Protein AF-A0A950Y3J7-F1 (afdb_monomer)

pLDDT: mean 71.15, std 10.62, range [43.88, 87.25]

Mean predicted aligned error: 14.94 Å

Structure (mmCIF, N/CA/C/O backbone):
data_AF-A0A950Y3J7-F1
#
_entry.id   AF-A0A950Y3J7-F1
#
loop_
_atom_site.group_PDB
_atom_site.id
_atom_site.type_symbol
_atom_site.label_atom_id
_atom_site.label_alt_id
_atom_site.label_comp_id
_atom_site.label_asym_id
_atom_site.label_entity_id
_atom_site.label_seq_id
_atom_site.pdbx_PDB_ins_code
_atom_site.Cartn_x
_atom_site.Cartn_y
_atom_site.Cartn_z
_atom_site.occupancy
_atom_site.B_iso_or_equiv
_atom_site.auth_seq_id
_atom_site.auth_comp_id
_atom_site.auth_asym_id
_atom_site.auth_atom_id
_atom_site.pdbx_PDB_model_num
ATOM 1 N N . MET A 1 1 ? -30.562 21.294 61.300 1.00 47.25 1 MET A N 1
ATOM 2 C CA . MET A 1 1 ? -30.259 20.829 59.928 1.00 47.25 1 MET A CA 1
ATOM 3 C C . MET A 1 1 ? -29.223 21.769 59.321 1.00 47.25 1 MET A C 1
ATOM 5 O O . MET A 1 1 ? -29.589 22.756 58.702 1.00 47.25 1 MET A O 1
ATOM 9 N N . SER A 1 2 ? -27.937 21.528 59.586 1.00 48.38 2 SER A N 1
ATOM 10 C CA . SER A 1 2 ? -26.811 22.311 59.059 1.00 48.38 2 SER A CA 1
ATOM 11 C C . SER A 1 2 ? -26.192 21.550 57.889 1.00 48.38 2 SER A C 1
ATOM 13 O O . SER A 1 2 ? -25.469 20.579 58.101 1.00 48.38 2 SER A O 1
ATOM 15 N N . LEU A 1 3 ? -26.512 21.955 56.661 1.00 57.31 3 LEU A N 1
ATOM 16 C CA . LEU A 1 3 ? -25.815 21.471 55.472 1.00 57.31 3 LEU A CA 1
ATOM 17 C C . LEU A 1 3 ? -24.401 22.059 55.516 1.00 57.31 3 LEU A C 1
ATOM 19 O O . LEU A 1 3 ? -24.199 23.245 55.267 1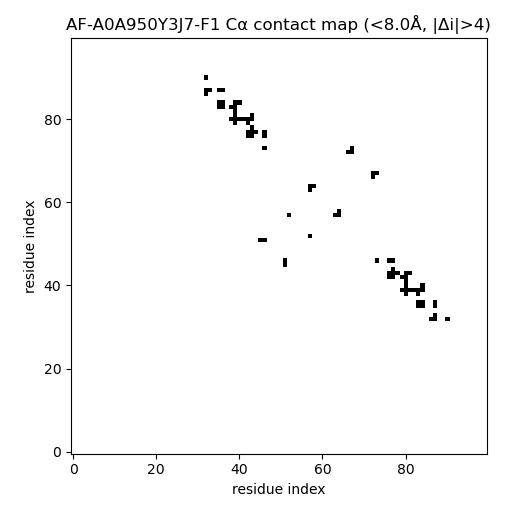.00 57.31 3 LEU A O 1
ATOM 23 N N . THR A 1 4 ? -23.437 21.254 55.948 1.00 66.31 4 THR A N 1
ATOM 24 C CA . THR A 1 4 ? -22.027 21.636 56.017 1.00 66.31 4 THR A CA 1
ATOM 25 C C . THR A 1 4 ? -21.518 21.978 54.610 1.00 66.31 4 THR A C 1
ATOM 27 O O . THR A 1 4 ? -21.701 21.161 53.700 1.00 66.31 4 THR A O 1
ATOM 30 N N . 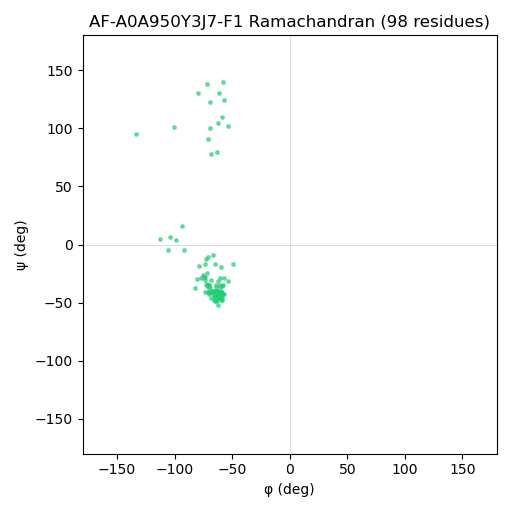PRO A 1 5 ? -20.840 23.125 54.410 1.00 62.28 5 PRO A N 1
ATOM 31 C CA . PRO A 1 5 ? -20.308 23.527 53.101 1.00 62.28 5 PRO A CA 1
ATOM 32 C C . PRO A 1 5 ? -19.299 22.515 52.528 1.00 62.28 5 PRO A C 1
ATOM 34 O O . PRO A 1 5 ? -19.090 22.463 51.321 1.00 62.28 5 PRO A O 1
ATOM 37 N N . GLU A 1 6 ? -18.734 21.655 53.376 1.00 62.75 6 GLU A N 1
ATOM 38 C CA . GLU A 1 6 ? -17.810 20.581 53.009 1.00 62.75 6 GLU A CA 1
ATOM 39 C C . GLU A 1 6 ? -18.418 19.550 52.043 1.00 62.75 6 GLU A C 1
ATOM 41 O O . GLU A 1 6 ? -17.744 19.101 51.120 1.00 62.75 6 GLU A O 1
ATOM 46 N N . SER A 1 7 ? -19.709 19.221 52.182 1.00 62.25 7 SER A N 1
ATOM 47 C CA . SER A 1 7 ? -20.355 18.220 51.317 1.00 62.25 7 SER A CA 1
ATOM 48 C C . SER A 1 7 ? -20.593 18.755 49.900 1.00 62.25 7 SER A C 1
ATOM 50 O O . SER A 1 7 ? -20.419 18.027 48.924 1.00 62.25 7 SER A O 1
ATOM 52 N N . ALA A 1 8 ? -20.900 20.051 49.778 1.00 62.81 8 ALA A N 1
ATOM 53 C CA . ALA A 1 8 ? -21.029 20.722 48.487 1.00 62.81 8 ALA A CA 1
ATOM 54 C C . ALA A 1 8 ? -19.670 20.831 47.776 1.00 62.81 8 ALA A C 1
ATOM 56 O O . ALA A 1 8 ? -19.570 20.565 46.578 1.00 62.81 8 ALA A O 1
ATOM 57 N N . VAL A 1 9 ? -18.601 21.144 48.516 1.00 63.44 9 VAL A N 1
ATOM 58 C CA . VAL A 1 9 ? -17.236 21.179 47.968 1.00 63.44 9 VAL A CA 1
ATOM 59 C C . VAL A 1 9 ? -16.776 19.776 47.552 1.00 63.44 9 VAL A C 1
ATOM 61 O O . VAL A 1 9 ? -16.223 19.620 46.466 1.00 63.44 9 VAL A O 1
ATOM 64 N N . ALA A 1 10 ? -17.080 18.739 48.339 1.00 63.16 10 ALA A N 1
ATOM 65 C CA . ALA A 1 10 ? -16.736 17.352 48.015 1.00 63.16 10 ALA A CA 1
ATOM 66 C C . ALA A 1 10 ? -17.447 16.826 46.750 1.00 63.16 10 ALA A C 1
ATOM 68 O O . ALA A 1 10 ? -16.838 16.101 45.957 1.00 63.16 10 ALA A O 1
ATOM 69 N N . GLN A 1 11 ? -18.704 17.225 46.516 1.00 61.16 11 GLN A N 1
AT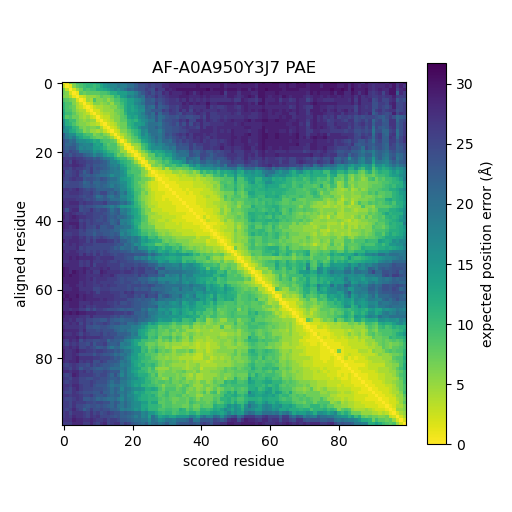OM 70 C CA . GLN A 1 11 ? -19.418 16.906 45.272 1.00 61.16 11 GLN A CA 1
ATOM 71 C C . GLN A 1 11 ? -18.843 17.673 44.075 1.00 61.16 11 GLN A C 1
ATOM 73 O O . GLN A 1 11 ? -18.570 17.071 43.040 1.00 61.16 11 GLN A O 1
ATOM 78 N N . THR A 1 12 ? -18.532 18.962 44.246 1.00 60.75 12 THR A N 1
ATOM 79 C CA . THR A 1 12 ? -17.963 19.797 43.173 1.00 60.75 12 THR A CA 1
ATOM 80 C C . THR A 1 12 ? -16.601 19.265 42.704 1.00 60.75 12 THR A C 1
ATOM 82 O O . THR A 1 12 ? -16.330 19.201 41.504 1.00 60.75 12 THR A O 1
ATOM 85 N N . VAL A 1 13 ? -15.750 18.806 43.630 1.00 61.47 13 VAL A N 1
ATOM 86 C CA . VAL A 1 13 ? -14.441 18.211 43.297 1.00 61.47 13 VAL A CA 1
ATOM 87 C C . VAL A 1 13 ? -14.598 16.846 42.613 1.00 61.47 13 VAL A C 1
ATOM 89 O O . VAL A 1 13 ? -13.837 16.538 41.698 1.00 61.47 13 VAL A O 1
ATOM 92 N N . SER A 1 14 ? -15.610 16.059 42.989 1.00 61.91 14 SER A N 1
ATOM 93 C CA . SER A 1 14 ? -15.886 14.755 42.365 1.00 61.91 14 SER A CA 1
ATOM 94 C C . SER A 1 14 ? -16.436 14.889 40.939 1.00 61.91 14 SER A C 1
ATOM 96 O O . SER A 1 14 ? -16.037 14.127 40.058 1.00 61.91 14 SER A O 1
ATOM 98 N N . ASP A 1 15 ? -17.265 15.902 40.676 1.00 59.91 15 ASP A N 1
ATOM 99 C CA . ASP A 1 15 ? -17.822 16.168 39.342 1.00 59.91 15 ASP A CA 1
ATOM 100 C C . ASP A 1 15 ? -16.784 16.749 38.366 1.00 59.91 15 ASP A C 1
ATOM 102 O O . ASP A 1 15 ? -16.848 16.501 37.160 1.00 59.91 15 ASP A O 1
ATOM 106 N N . THR A 1 16 ? -15.764 17.457 38.868 1.00 59.06 16 THR A N 1
ATOM 107 C CA . THR A 1 16 ? -14.689 18.005 38.016 1.00 59.06 16 THR A CA 1
ATOM 108 C C . THR A 1 16 ? -13.716 16.922 37.515 1.00 59.06 16 THR A C 1
ATOM 110 O O . THR A 1 16 ? -12.997 17.137 36.539 1.00 59.06 16 THR A O 1
ATOM 113 N N . VAL A 1 17 ? -13.715 15.730 38.130 1.00 60.16 17 VAL A N 1
ATOM 114 C CA . VAL A 1 17 ? -12.916 14.560 37.704 1.00 60.16 17 VAL A CA 1
ATOM 115 C C . VAL A 1 17 ? -13.728 13.631 36.782 1.00 60.16 17 VAL A C 1
ATOM 117 O O . VAL A 1 17 ? -13.339 12.498 36.504 1.00 60.16 17 VAL A O 1
ATOM 120 N N . ALA A 1 18 ? -14.847 14.090 36.218 1.00 60.69 18 ALA A N 1
ATOM 121 C CA . ALA A 1 18 ? -15.508 13.381 35.129 1.00 60.69 18 ALA A CA 1
ATOM 122 C C . ALA A 1 18 ? -14.658 13.494 33.849 1.00 60.69 18 ALA A C 1
ATOM 124 O O . ALA A 1 18 ? -14.787 14.425 33.051 1.00 60.69 18 ALA A O 1
ATOM 125 N N . THR A 1 19 ? -13.752 12.534 33.643 1.00 64.75 19 THR A N 1
ATOM 126 C CA . THR A 1 19 ? -13.006 12.403 32.387 1.00 64.75 19 THR A CA 1
ATOM 127 C C . THR A 1 19 ? -14.027 12.271 31.255 1.00 64.75 19 THR A C 1
ATOM 129 O O . THR A 1 19 ? -14.884 11.384 31.319 1.00 64.75 19 THR A O 1
ATOM 132 N N . PRO A 1 20 ? -13.984 13.132 30.220 1.00 58.44 20 PRO A N 1
ATOM 133 C CA . PRO A 1 20 ? -15.004 13.120 29.186 1.00 58.44 20 PRO A CA 1
ATOM 134 C C . PRO A 1 20 ? -15.041 11.734 28.540 1.00 58.44 20 PRO A C 1
ATOM 136 O O . PRO A 1 20 ? -13.976 11.145 28.299 1.00 58.44 20 PRO A O 1
ATOM 139 N N . PRO A 1 21 ? -16.233 11.192 28.222 1.00 54.78 21 PRO A N 1
ATOM 140 C CA . PRO A 1 21 ? -16.313 9.943 27.496 1.00 54.78 21 PRO A CA 1
ATOM 141 C C . PRO A 1 21 ? -15.586 10.162 26.174 1.00 54.78 21 PRO A C 1
ATOM 143 O O . PRO A 1 21 ? -16.058 10.898 25.304 1.00 54.78 21 PRO A O 1
ATOM 146 N N . LYS A 1 22 ? -14.415 9.531 26.017 1.00 58.59 22 LYS A N 1
ATOM 147 C CA . LYS A 1 22 ? -13.729 9.396 24.731 1.00 58.59 22 LYS A CA 1
ATOM 148 C C . LYS A 1 22 ? -14.648 8.566 23.846 1.00 58.59 22 LYS A C 1
ATOM 150 O O . LYS A 1 22 ? -14.474 7.358 23.687 1.00 58.59 22 LYS A O 1
ATOM 155 N N . ARG A 1 23 ? -15.674 9.209 23.287 1.00 60.09 23 ARG A N 1
ATOM 156 C CA . ARG A 1 23 ? -16.555 8.671 22.261 1.00 60.09 23 ARG A CA 1
ATOM 157 C C . ARG A 1 23 ? -15.684 8.557 21.025 1.00 60.09 23 ARG A C 1
ATOM 159 O O . ARG A 1 23 ? -15.680 9.439 20.174 1.00 60.09 23 ARG A O 1
ATOM 166 N N . ALA A 1 24 ? -14.864 7.506 21.002 1.00 60.81 24 ALA A N 1
ATOM 167 C CA . ALA A 1 24 ? -13.925 7.207 19.943 1.00 60.81 24 ALA A CA 1
ATOM 168 C C . ALA A 1 24 ? -14.723 7.194 18.645 1.00 60.81 24 ALA A C 1
ATOM 170 O O . ALA A 1 24 ? -15.516 6.283 18.381 1.00 60.81 24 ALA A O 1
ATOM 171 N N . ARG A 1 25 ? -14.599 8.284 17.889 1.00 63.19 25 ARG A N 1
ATOM 172 C CA . ARG A 1 25 ? -15.284 8.482 16.624 1.00 63.19 25 ARG A CA 1
ATOM 173 C C . ARG A 1 25 ? -14.758 7.363 15.731 1.00 63.19 25 ARG A C 1
ATOM 175 O O . ARG A 1 25 ? -13.602 7.376 15.338 1.00 63.19 25 ARG A O 1
ATOM 182 N N . ARG A 1 26 ? -15.573 6.330 15.498 1.00 68.75 26 ARG A N 1
ATOM 183 C CA . ARG A 1 26 ? -15.156 5.123 14.753 1.00 68.75 26 ARG A CA 1
ATOM 184 C C . ARG A 1 26 ? -15.005 5.381 13.247 1.00 68.75 26 ARG A C 1
ATOM 186 O O . ARG A 1 26 ? -14.443 4.565 12.535 1.00 68.75 26 ARG A O 1
ATOM 193 N N . TRP A 1 27 ? -15.498 6.527 12.783 1.00 74.00 27 TRP A N 1
ATOM 194 C CA . TRP A 1 27 ? -15.510 6.970 11.391 1.00 74.00 27 TRP A CA 1
ATOM 195 C C . TRP A 1 27 ? -14.113 7.146 10.772 1.00 74.00 27 TRP A C 1
ATOM 197 O O . TRP A 1 27 ? -13.876 6.528 9.740 1.00 74.00 27 TRP A O 1
ATOM 207 N N . PRO A 1 28 ? -13.160 7.891 11.375 1.00 79.00 28 PRO A N 1
ATOM 208 C CA . PRO A 1 28 ? -11.795 7.987 10.848 1.00 79.00 28 PRO A CA 1
ATOM 209 C C . PRO A 1 28 ? -11.115 6.623 10.724 1.00 79.00 28 PRO A C 1
ATOM 211 O O . PRO A 1 28 ? -10.395 6.386 9.765 1.00 79.00 28 PRO A O 1
ATOM 214 N N . LEU A 1 29 ? -11.391 5.701 11.648 1.00 74.88 29 LEU A N 1
ATOM 215 C CA . LEU A 1 29 ? -10.809 4.363 11.624 1.00 74.88 29 LEU A CA 1
ATOM 216 C C . LEU A 1 29 ? -11.346 3.518 10.455 1.00 74.88 29 LEU A C 1
ATOM 218 O O . LEU A 1 29 ? 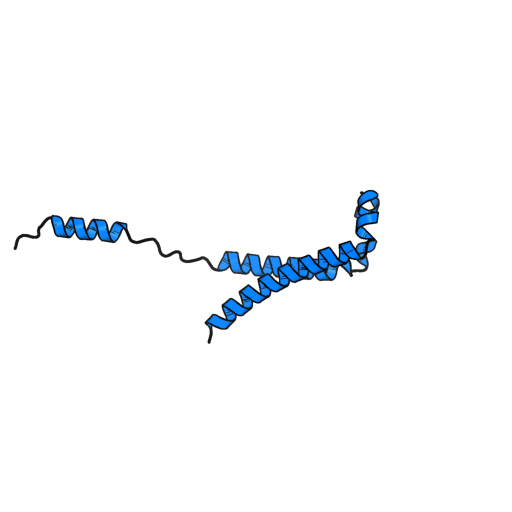-10.590 2.773 9.836 1.00 74.88 29 LEU A O 1
ATOM 222 N N . LEU A 1 30 ? -12.634 3.663 10.128 1.00 76.81 30 LEU A N 1
ATOM 223 C CA . LEU A 1 30 ? -13.259 3.018 8.969 1.00 76.81 30 LEU A CA 1
ATOM 224 C C . LEU A 1 30 ? -12.741 3.596 7.649 1.00 76.81 30 LEU A C 1
ATOM 226 O O . LEU A 1 30 ? -12.376 2.833 6.763 1.00 76.81 30 LEU A O 1
ATOM 230 N N . ILE A 1 31 ? -12.657 4.925 7.537 1.00 81.25 31 ILE A N 1
ATOM 231 C CA . ILE A 1 31 ? -12.125 5.599 6.342 1.00 81.25 31 ILE A CA 1
ATOM 232 C C . ILE A 1 31 ? -10.669 5.193 6.118 1.00 81.25 31 ILE A C 1
ATOM 234 O O . ILE A 1 31 ? -10.307 4.815 5.010 1.00 81.25 31 ILE A O 1
ATOM 238 N N . PHE A 1 32 ? -9.860 5.198 7.181 1.00 80.25 32 PHE A N 1
ATOM 239 C CA . PHE A 1 32 ? -8.480 4.731 7.126 1.00 80.25 32 PHE A CA 1
ATOM 240 C C . PHE A 1 32 ? -8.407 3.270 6.675 1.00 80.25 32 PHE A C 1
ATOM 242 O O . PHE A 1 32 ? -7.659 2.957 5.764 1.00 80.25 32 PHE A O 1
ATOM 249 N N . THR A 1 33 ? -9.247 2.390 7.228 1.00 80.12 33 THR A N 1
ATOM 250 C CA . THR A 1 33 ? -9.305 0.973 6.830 1.00 80.12 33 THR A CA 1
ATOM 251 C C . THR A 1 33 ? -9.625 0.801 5.345 1.00 80.12 33 THR A C 1
ATOM 253 O O . THR A 1 33 ? -8.934 0.051 4.664 1.00 80.12 33 THR A O 1
ATOM 256 N N . VAL A 1 34 ? -10.642 1.498 4.828 1.00 80.94 34 VAL A N 1
ATOM 257 C CA . VAL A 1 34 ? -11.035 1.417 3.410 1.00 80.94 34 VAL A CA 1
ATOM 258 C C . VAL A 1 34 ? -9.957 2.009 2.504 1.00 80.94 34 VAL A C 1
ATOM 260 O O . VAL A 1 34 ? -9.657 1.432 1.465 1.00 80.94 34 VAL A O 1
ATOM 263 N N . LEU A 1 35 ? -9.339 3.121 2.907 1.00 83.31 35 LEU A N 1
ATOM 264 C CA . LEU A 1 35 ? -8.253 3.749 2.161 1.00 83.31 35 LEU A CA 1
ATOM 265 C C . LEU A 1 35 ? -7.026 2.829 2.097 1.00 83.31 35 LEU A C 1
ATOM 267 O O . LEU A 1 35 ? -6.505 2.576 1.017 1.00 83.31 35 LEU A O 1
ATOM 271 N N . THR A 1 36 ? -6.604 2.274 3.233 1.00 83.56 36 THR A N 1
ATOM 272 C CA . THR A 1 36 ? -5.514 1.297 3.330 1.00 83.56 36 THR A CA 1
ATOM 273 C C . THR A 1 36 ? -5.814 0.041 2.513 1.00 83.56 36 THR A C 1
ATOM 275 O O . THR A 1 36 ? -4.923 -0.458 1.833 1.00 83.56 36 THR A O 1
ATOM 278 N N . LEU A 1 37 ? -7.060 -0.443 2.519 1.00 82.94 37 LEU A N 1
ATOM 279 C CA . LEU A 1 37 ? -7.499 -1.580 1.707 1.00 82.94 37 LEU A CA 1
ATOM 280 C C . LEU A 1 37 ? -7.423 -1.269 0.206 1.00 82.94 37 LEU A C 1
ATOM 282 O O . LEU A 1 37 ? -6.868 -2.059 -0.551 1.00 82.94 37 LEU A O 1
ATOM 286 N N . ALA A 1 38 ? -7.952 -0.119 -0.219 1.00 83.75 38 ALA A N 1
ATOM 287 C CA . ALA A 1 38 ? -7.944 0.308 -1.616 1.00 83.75 38 ALA A CA 1
ATOM 288 C C . ALA A 1 38 ? -6.511 0.517 -2.123 1.00 83.75 38 ALA A C 1
ATOM 290 O O . ALA A 1 38 ? -6.157 0.014 -3.185 1.00 83.75 38 ALA A O 1
ATOM 291 N N . ILE A 1 39 ? -5.667 1.184 -1.328 1.00 84.88 39 ILE A N 1
ATOM 292 C CA . ILE A 1 39 ? -4.245 1.383 -1.625 1.00 84.88 39 ILE A CA 1
ATOM 293 C C . ILE A 1 39 ? -3.508 0.042 -1.631 1.00 84.88 39 ILE A C 1
ATOM 295 O O . ILE A 1 39 ? -2.714 -0.201 -2.527 1.00 84.88 39 ILE A O 1
ATOM 299 N N . GLY A 1 40 ? -3.769 -0.848 -0.672 1.00 84.81 40 GLY A N 1
ATOM 300 C CA . GLY A 1 40 ? -3.146 -2.171 -0.608 1.00 84.81 40 GLY A CA 1
ATOM 301 C C . GLY A 1 40 ? -3.500 -3.041 -1.813 1.00 84.81 40 GLY A C 1
ATOM 302 O O . GLY A 1 40 ? -2.607 -3.587 -2.452 1.00 84.81 40 GLY A O 1
ATOM 303 N N . GLY A 1 41 ? -4.783 -3.106 -2.176 1.00 82.12 41 GLY A N 1
ATOM 304 C CA . GLY A 1 41 ? -5.241 -3.803 -3.378 1.00 82.12 41 GLY A CA 1
ATOM 305 C C . GLY A 1 41 ? -4.651 -3.201 -4.652 1.00 82.12 41 GLY A C 1
ATOM 306 O O . GLY A 1 41 ? -4.168 -3.936 -5.509 1.00 82.12 41 GLY A O 1
ATOM 307 N N . PHE A 1 42 ? -4.599 -1.869 -4.738 1.00 82.12 42 PHE A N 1
ATOM 308 C CA . PHE A 1 42 ? -3.934 -1.181 -5.839 1.00 82.12 42 PHE A CA 1
ATOM 309 C C . PHE A 1 42 ? -2.446 -1.550 -5.905 1.00 82.12 42 PHE A C 1
ATOM 311 O O . PHE A 1 42 ? -1.986 -1.966 -6.957 1.00 82.12 42 PHE A O 1
ATOM 318 N N . LEU A 1 43 ? -1.709 -1.512 -4.790 1.00 83.31 43 LEU A N 1
ATOM 319 C CA . LEU A 1 43 ? -0.293 -1.897 -4.733 1.00 83.31 43 LEU A CA 1
ATOM 320 C C . LEU A 1 43 ? -0.052 -3.365 -5.096 1.00 83.31 43 LEU A C 1
ATOM 322 O O . LEU A 1 43 ? 1.000 -3.681 -5.637 1.00 83.31 43 LEU A O 1
ATOM 326 N N . VAL A 1 44 ? -0.989 -4.268 -4.810 1.00 81.88 44 VAL A N 1
ATOM 327 C CA . VAL A 1 44 ? -0.848 -5.674 -5.207 1.00 81.88 44 VAL A CA 1
ATOM 328 C C . VAL A 1 44 ? -1.072 -5.847 -6.706 1.00 81.88 44 VAL A C 1
ATOM 330 O O . VAL A 1 44 ? -0.332 -6.593 -7.330 1.00 81.88 44 VAL A O 1
ATOM 333 N N . VAL A 1 45 ? -2.059 -5.167 -7.293 1.00 79.19 45 VAL A N 1
ATOM 334 C CA . VAL A 1 45 ? -2.438 -5.347 -8.708 1.00 79.19 45 VAL A CA 1
ATOM 335 C C . VAL A 1 45 ? -1.537 -4.552 -9.656 1.00 79.19 45 VAL A C 1
ATOM 337 O O . VAL A 1 45 ? -1.179 -5.031 -10.728 1.00 79.19 45 VAL A O 1
ATOM 340 N N . PHE A 1 46 ? -1.139 -3.347 -9.259 1.00 76.19 46 PHE A N 1
ATOM 341 C CA . PHE A 1 46 ? -0.390 -2.405 -10.087 1.00 76.19 46 PHE A CA 1
ATOM 342 C C . PHE A 1 46 ? 0.953 -2.937 -10.638 1.00 76.19 46 PHE A C 1
ATOM 344 O O . PHE A 1 46 ? 1.181 -2.748 -11.830 1.00 76.19 46 PHE A O 1
ATOM 351 N N . PRO A 1 47 ? 1.813 -3.655 -9.881 1.00 72.25 47 PRO A N 1
ATOM 352 C CA . PRO A 1 47 ? 3.070 -4.200 -10.412 1.00 72.25 47 PRO A CA 1
ATOM 353 C C . PRO A 1 47 ? 2.899 -5.377 -11.387 1.00 72.25 47 PRO A C 1
ATOM 355 O O . PRO A 1 47 ? 3.871 -5.780 -12.030 1.00 72.25 47 PRO A O 1
ATOM 358 N N . TRP A 1 48 ? 1.687 -5.931 -11.497 1.00 74.25 48 TRP A N 1
ATOM 359 C CA . TRP A 1 48 ? 1.338 -7.003 -12.438 1.00 74.25 48 TRP A CA 1
ATOM 360 C C . TRP A 1 48 ? 0.495 -6.511 -13.614 1.00 74.25 48 TRP A C 1
ATOM 362 O O . TRP A 1 48 ? 0.199 -7.290 -14.514 1.00 74.25 48 TRP A O 1
ATOM 372 N N . ALA A 1 49 ? 0.092 -5.240 -13.616 1.00 76.00 49 ALA A N 1
ATOM 373 C CA . ALA A 1 49 ? -0.631 -4.661 -14.734 1.00 76.00 49 ALA A CA 1
ATOM 374 C C . ALA A 1 49 ? 0.316 -4.476 -15.928 1.00 76.00 49 ALA A C 1
ATOM 376 O O . ALA A 1 49 ? 1.427 -3.978 -15.757 1.00 76.00 49 ALA A O 1
ATOM 377 N N . ASP A 1 50 ? -0.138 -4.787 -17.145 1.00 66.94 50 ASP A N 1
ATOM 378 C CA . ASP A 1 50 ? 0.646 -4.568 -18.375 1.00 66.94 50 ASP A CA 1
ATOM 379 C C . ASP A 1 50 ? 1.067 -3.093 -18.537 1.00 66.94 50 ASP A C 1
ATOM 381 O O . ASP A 1 50 ? 2.144 -2.777 -19.043 1.00 66.94 50 ASP A O 1
ATOM 385 N N . SER A 1 51 ? 0.259 -2.175 -17.998 1.00 65.19 51 SER A N 1
ATOM 386 C CA . SER A 1 51 ? 0.536 -0.738 -17.932 1.00 65.19 51 SER A CA 1
ATOM 387 C C . SER A 1 51 ? 1.746 -0.372 -17.060 1.00 65.19 51 SER A C 1
ATOM 389 O O . SER A 1 51 ? 2.260 0.740 -17.178 1.00 65.19 51 SER A O 1
ATOM 391 N N . TRP A 1 52 ? 2.221 -1.267 -16.185 1.00 68.62 52 TRP A N 1
ATOM 392 C CA . TRP A 1 52 ? 3.393 -1.049 -15.325 1.00 68.62 52 TRP A CA 1
ATOM 393 C C . TRP A 1 52 ? 4.655 -0.749 -16.139 1.00 68.62 52 TRP A C 1
ATOM 395 O O . TRP A 1 52 ? 5.451 0.097 -15.739 1.00 68.62 52 TRP A O 1
ATOM 405 N N . ASN A 1 53 ? 4.792 -1.385 -17.307 1.00 62.62 53 ASN A N 1
ATOM 406 C CA . ASN A 1 53 ? 5.958 -1.265 -18.189 1.00 62.62 53 ASN A CA 1
ATOM 407 C C . ASN A 1 53 ? 5.757 -0.271 -19.351 1.00 62.62 53 ASN A C 1
ATOM 409 O O . ASN A 1 53 ? 6.597 -0.165 -20.238 1.00 62.62 53 ASN A O 1
ATOM 413 N N . LEU A 1 54 ? 4.605 0.407 -19.384 1.00 62.59 54 LEU A N 1
ATOM 414 C CA . LEU A 1 54 ? 4.236 1.376 -20.424 1.00 62.59 54 LEU A CA 1
ATOM 415 C C . LEU A 1 54 ? 4.152 2.806 -19.874 1.00 62.59 54 LEU A C 1
ATOM 417 O O . LEU A 1 54 ? 3.746 3.728 -20.582 1.00 62.59 54 LEU A O 1
ATOM 421 N N . ASN A 1 55 ? 4.500 3.008 -18.601 1.00 59.47 55 ASN A N 1
ATOM 422 C CA . ASN A 1 55 ? 4.385 4.306 -17.958 1.00 59.47 55 ASN A CA 1
ATOM 423 C C . ASN A 1 55 ? 5.561 5.221 -18.326 1.00 59.47 55 ASN A C 1
ATOM 425 O O . ASN A 1 55 ? 6.725 4.884 -18.119 1.00 59.47 55 ASN A O 1
ATOM 429 N N . TYR A 1 56 ? 5.221 6.446 -18.740 1.00 57.41 56 TYR A N 1
ATOM 430 C CA . TYR A 1 56 ? 6.115 7.568 -19.080 1.00 57.41 56 TYR A CA 1
ATOM 431 C C . TYR A 1 56 ? 7.193 7.872 -18.014 1.00 57.41 56 TYR A C 1
ATOM 433 O O . TYR A 1 56 ? 8.186 8.543 -18.278 1.00 57.41 56 TYR A O 1
ATOM 441 N N . ILE A 1 57 ? 7.020 7.366 -16.788 1.00 58.34 57 ILE A N 1
ATOM 442 C CA . ILE A 1 57 ? 7.962 7.543 -15.679 1.00 58.34 57 ILE A CA 1
ATOM 443 C C . ILE A 1 57 ? 9.254 6.726 -15.877 1.00 58.34 57 ILE A C 1
ATOM 445 O O . ILE A 1 57 ? 10.301 7.122 -15.366 1.00 58.34 57 ILE A O 1
ATOM 449 N N . GLN A 1 58 ? 9.217 5.641 -16.661 1.00 59.19 58 GLN A N 1
ATOM 450 C CA . GLN A 1 58 ? 10.428 4.902 -17.046 1.00 59.19 58 GLN A CA 1
ATOM 451 C C . GLN A 1 58 ? 11.329 5.705 -17.995 1.00 59.19 58 GLN A C 1
ATOM 453 O O . GLN A 1 58 ? 12.548 5.552 -17.930 1.00 59.19 58 GLN A O 1
ATOM 458 N N . ASP A 1 59 ? 10.745 6.576 -18.823 1.00 63.97 59 ASP A N 1
ATOM 459 C CA . ASP A 1 59 ? 11.484 7.500 -19.695 1.00 63.97 59 ASP A CA 1
ATOM 460 C C . ASP A 1 59 ? 11.966 8.747 -18.939 1.00 63.97 59 ASP A C 1
ATOM 462 O O . ASP A 1 59 ? 13.012 9.309 -19.258 1.00 63.97 59 ASP A O 1
ATOM 466 N N . LEU A 1 60 ? 11.233 9.175 -17.905 1.00 66.38 60 LEU A N 1
ATOM 467 C CA . LEU A 1 60 ? 11.554 10.393 -17.159 1.00 66.38 60 LEU A CA 1
ATOM 468 C C . LEU A 1 60 ? 12.725 10.216 -16.177 1.00 66.38 60 LEU A C 1
ATOM 470 O O . LEU A 1 60 ? 13.426 11.183 -15.880 1.00 66.38 60 LEU A O 1
ATOM 474 N N . ILE A 1 61 ? 12.941 9.004 -15.651 1.00 66.12 61 ILE A N 1
ATOM 475 C CA . ILE A 1 61 ? 14.010 8.723 -14.682 1.00 66.12 61 ILE A CA 1
ATOM 476 C C . ILE A 1 61 ? 14.751 7.437 -15.090 1.00 66.12 61 ILE A C 1
ATOM 478 O O . ILE A 1 61 ? 14.349 6.341 -14.687 1.00 66.12 61 ILE A O 1
ATOM 482 N N . PRO A 1 62 ? 15.879 7.535 -15.821 1.00 63.91 62 PRO A N 1
ATOM 483 C CA . PRO A 1 62 ? 16.613 6.362 -16.304 1.00 63.91 62 PRO A CA 1
ATOM 484 C C . PRO A 1 62 ? 17.123 5.453 -15.170 1.00 63.91 62 PRO A C 1
ATOM 486 O O . PRO A 1 62 ? 17.200 4.241 -15.344 1.00 63.91 62 PRO A O 1
ATOM 489 N N . GLY A 1 63 ? 17.400 6.007 -13.981 1.00 64.94 63 GLY A N 1
ATOM 490 C CA . GLY A 1 63 ? 17.795 5.229 -12.798 1.00 64.94 63 GLY A CA 1
ATOM 491 C C . GLY A 1 63 ? 16.644 4.477 -12.115 1.00 64.94 63 GLY A C 1
ATOM 492 O O . GLY A 1 63 ? 16.866 3.433 -11.507 1.00 64.94 63 GLY A O 1
ATOM 493 N N . ALA A 1 64 ? 15.402 4.957 -12.242 1.00 62.69 64 ALA A N 1
ATOM 494 C CA . ALA A 1 64 ? 14.238 4.272 -11.681 1.00 62.69 64 ALA A CA 1
ATOM 495 C C . ALA A 1 64 ? 13.869 3.035 -12.505 1.00 62.69 64 ALA A C 1
ATOM 497 O O . ALA A 1 64 ? 13.368 2.066 -11.948 1.00 62.69 64 ALA A O 1
ATOM 498 N N . ARG A 1 65 ? 14.176 3.032 -13.811 1.00 65.25 65 ARG A N 1
ATOM 499 C CA . ARG A 1 65 ? 13.922 1.907 -14.720 1.00 65.25 65 ARG A CA 1
ATOM 500 C C . ARG A 1 65 ? 14.621 0.622 -14.272 1.00 65.25 65 ARG A C 1
ATOM 502 O O . ARG A 1 65 ? 14.005 -0.435 -14.277 1.00 65.25 65 ARG A O 1
ATOM 509 N N . GLN A 1 66 ? 15.866 0.733 -13.810 1.00 64.81 66 GLN A N 1
ATOM 510 C CA . GLN A 1 66 ? 16.656 -0.412 -13.352 1.00 64.81 66 GLN A CA 1
ATOM 511 C C . GLN A 1 66 ? 16.132 -0.997 -12.029 1.00 64.81 66 GLN A C 1
ATOM 513 O O . GLN A 1 66 ? 16.133 -2.210 -11.851 1.00 64.81 66 GLN A O 1
ATOM 518 N N . LEU A 1 67 ? 15.624 -0.146 -11.128 1.00 67.19 67 LEU A N 1
ATOM 519 C CA . LEU A 1 67 ? 14.919 -0.589 -9.920 1.00 67.19 67 LEU A CA 1
ATOM 520 C C . LEU A 1 67 ? 13.531 -1.168 -10.242 1.00 67.19 67 LEU A C 1
ATOM 522 O O . LEU A 1 67 ? 13.085 -2.090 -9.569 1.00 67.19 67 LEU A O 1
ATOM 526 N N . TRP A 1 68 ? 12.852 -0.641 -11.265 1.00 69.00 68 TRP A N 1
ATOM 527 C CA . TRP A 1 68 ? 11.517 -1.077 -11.685 1.00 69.00 68 TRP A CA 1
ATOM 528 C C .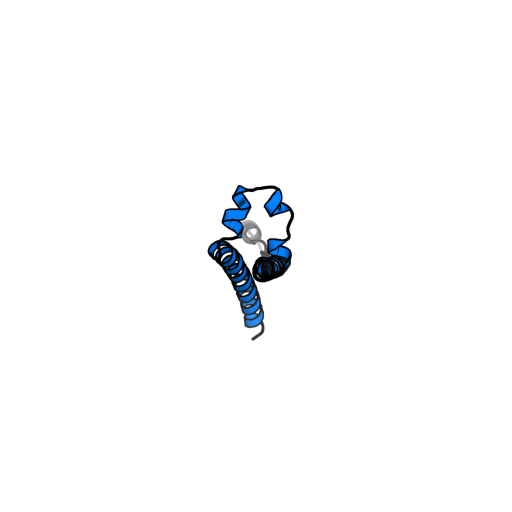 TRP A 1 68 ? 11.486 -2.430 -12.402 1.00 69.00 68 TRP A C 1
ATOM 530 O O . TRP A 1 68 ? 10.480 -3.147 -12.304 1.00 69.00 68 TRP A O 1
ATOM 540 N N . ASP A 1 69 ? 12.561 -2.770 -13.115 1.00 69.25 69 ASP A N 1
ATOM 541 C CA . ASP A 1 69 ? 12.718 -4.062 -13.789 1.00 69.25 69 ASP A CA 1
ATOM 542 C C . ASP A 1 69 ? 13.119 -5.194 -12.837 1.00 69.25 69 ASP A C 1
ATOM 544 O O . ASP A 1 69 ? 12.897 -6.361 -13.157 1.00 69.25 69 ASP A O 1
ATOM 548 N N . GLU A 1 70 ? 13.644 -4.881 -11.648 1.00 76.00 70 GLU A N 1
ATOM 549 C CA . GLU A 1 70 ? 14.032 -5.902 -10.675 1.00 76.00 70 GLU A CA 1
ATOM 550 C C . GLU A 1 70 ? 12.787 -6.615 -10.096 1.00 76.00 70 GLU A C 1
ATOM 552 O O . GLU A 1 70 ? 11.911 -5.962 -9.503 1.00 76.00 70 GLU A O 1
ATOM 557 N N . PRO A 1 71 ? 12.683 -7.957 -10.208 1.00 75.75 71 PRO A N 1
ATOM 558 C CA . PRO A 1 71 ? 11.584 -8.731 -9.624 1.00 75.75 71 PRO A CA 1
ATOM 559 C C . PRO A 1 71 ? 11.391 -8.472 -8.124 1.00 75.75 71 PRO A C 1
ATOM 561 O O . PRO A 1 71 ? 10.261 -8.495 -7.623 1.00 75.75 71 PRO A O 1
ATOM 564 N N . SER A 1 72 ? 12.476 -8.165 -7.409 1.00 79.44 72 SER A N 1
ATOM 565 C CA . SER A 1 72 ? 12.468 -7.874 -5.974 1.00 79.44 72 SER A CA 1
ATOM 566 C C . SER A 1 72 ? 11.666 -6.618 -5.636 1.00 79.44 72 SER A C 1
ATOM 568 O O . SER A 1 72 ? 10.993 -6.576 -4.606 1.00 79.44 72 SER A O 1
ATOM 570 N N . PHE A 1 73 ? 11.676 -5.603 -6.504 1.00 80.81 73 PHE A N 1
ATOM 571 C CA . PHE A 1 73 ? 10.934 -4.362 -6.273 1.00 80.81 73 PHE A CA 1
ATOM 572 C C . PHE A 1 73 ? 9.424 -4.587 -6.387 1.00 80.81 73 PHE A C 1
ATOM 574 O O . PHE A 1 73 ? 8.649 -4.132 -5.544 1.00 80.81 73 PHE A O 1
ATOM 581 N N . ARG A 1 74 ? 9.002 -5.389 -7.371 1.00 80.44 74 ARG A N 1
ATOM 582 C CA . ARG A 1 74 ? 7.603 -5.825 -7.518 1.00 80.44 74 ARG A CA 1
ATOM 583 C C . ARG A 1 74 ? 7.160 -6.664 -6.314 1.00 80.44 74 ARG A C 1
ATOM 585 O O . ARG A 1 74 ? 6.059 -6.472 -5.793 1.00 80.44 74 ARG A O 1
ATOM 592 N N . GLY A 1 75 ? 8.045 -7.531 -5.819 1.00 83.50 75 GLY A N 1
ATOM 593 C CA . GLY A 1 75 ? 7.860 -8.281 -4.573 1.00 83.50 75 GLY A CA 1
ATOM 594 C C . GLY A 1 75 ? 7.717 -7.386 -3.334 1.00 83.50 75 GLY A C 1
ATOM 595 O O . GLY A 1 75 ? 6.840 -7.609 -2.505 1.00 83.50 75 GLY A O 1
ATOM 596 N N . ALA A 1 76 ? 8.519 -6.326 -3.220 1.00 86.12 76 ALA A N 1
ATOM 597 C CA . ALA A 1 76 ? 8.443 -5.384 -2.104 1.00 86.12 76 ALA A CA 1
ATOM 598 C C . ALA A 1 76 ? 7.134 -4.576 -2.114 1.00 86.12 76 ALA A C 1
ATOM 600 O O . ALA A 1 76 ? 6.500 -4.410 -1.071 1.00 86.12 76 ALA A O 1
ATOM 601 N N . ILE A 1 77 ? 6.692 -4.120 -3.291 1.00 83.50 77 ILE A N 1
ATOM 602 C CA . ILE A 1 77 ? 5.431 -3.380 -3.451 1.00 83.50 77 ILE A CA 1
ATOM 603 C C . ILE A 1 77 ? 4.232 -4.271 -3.124 1.00 83.50 77 ILE A C 1
ATOM 605 O O . ILE A 1 77 ? 3.341 -3.861 -2.377 1.00 83.50 77 ILE A O 1
ATOM 609 N N . THR A 1 78 ? 4.222 -5.502 -3.634 1.00 85.75 78 THR A N 1
ATOM 610 C CA . THR A 1 78 ? 3.163 -6.463 -3.309 1.00 85.75 78 THR A CA 1
ATOM 611 C C . THR A 1 78 ? 3.186 -6.851 -1.831 1.00 85.75 78 THR A C 1
ATOM 613 O O . THR A 1 78 ? 2.131 -6.864 -1.200 1.00 85.75 78 THR A O 1
ATOM 616 N N . GLY A 1 79 ? 4.364 -7.075 -1.239 1.00 85.69 79 GLY A N 1
ATOM 617 C CA . GLY A 1 79 ? 4.523 -7.321 0.197 1.00 85.69 79 GLY A CA 1
ATOM 618 C C . GLY A 1 79 ? 3.975 -6.176 1.054 1.00 85.69 79 GLY A C 1
ATOM 619 O O . GLY A 1 79 ? 3.238 -6.415 2.012 1.00 85.69 79 GLY A O 1
ATOM 620 N N . LEU A 1 80 ? 4.239 -4.926 0.668 1.00 86.38 80 LEU A N 1
ATOM 621 C CA . LEU A 1 80 ? 3.672 -3.747 1.327 1.00 86.38 80 LEU A CA 1
ATOM 622 C C . LEU A 1 80 ? 2.142 -3.684 1.172 1.00 86.38 80 LEU A C 1
ATOM 624 O O . LEU A 1 80 ? 1.427 -3.386 2.133 1.00 86.38 80 LEU A O 1
ATOM 628 N N . GLY A 1 81 ? 1.627 -4.026 -0.011 1.00 85.94 81 GLY A N 1
ATOM 629 C CA . GLY A 1 81 ? 0.192 -4.159 -0.261 1.00 85.94 81 GLY A CA 1
ATOM 630 C C . GLY A 1 81 ? -0.476 -5.216 0.628 1.00 85.94 81 GLY A C 1
ATOM 631 O O . GLY A 1 81 ? -1.541 -4.955 1.196 1.00 85.94 81 GLY A O 1
ATOM 632 N N . PHE A 1 82 ? 0.179 -6.362 0.841 1.00 85.06 82 PHE A N 1
ATOM 633 C CA . PHE A 1 82 ?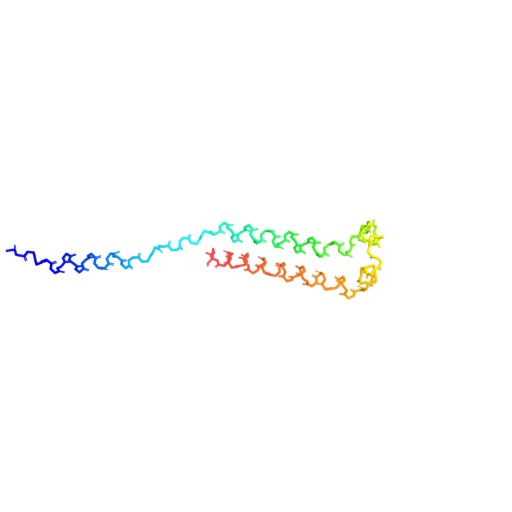 -0.280 -7.408 1.761 1.00 85.06 82 PHE A CA 1
ATOM 634 C C . PHE A 1 82 ? -0.315 -6.946 3.219 1.00 85.06 82 PHE A C 1
ATOM 636 O O . PHE A 1 82 ? -1.274 -7.261 3.923 1.00 85.06 82 PHE A O 1
ATOM 643 N N . VAL A 1 83 ? 0.673 -6.1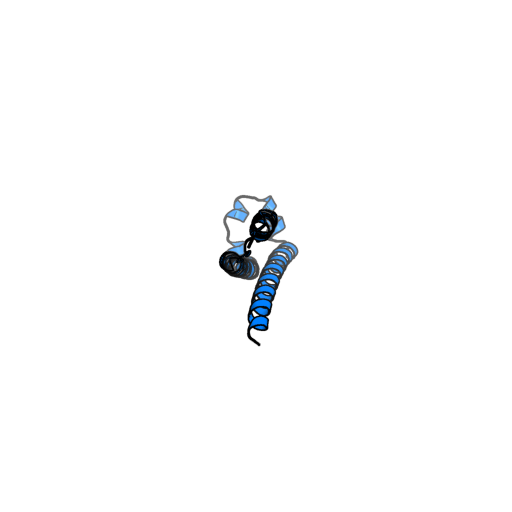72 3.678 1.00 87.25 83 VAL A N 1
ATOM 644 C CA . VAL A 1 83 ? 0.659 -5.593 5.036 1.00 87.25 83 VAL A CA 1
ATOM 645 C C . VAL A 1 83 ? -0.550 -4.671 5.216 1.00 87.25 83 VAL A C 1
ATOM 647 O O . VAL A 1 83 ? -1.274 -4.785 6.209 1.00 87.25 83 VAL A O 1
ATOM 650 N N . ASN A 1 84 ? -0.827 -3.812 4.232 1.00 86.25 84 ASN A N 1
ATOM 651 C CA . ASN A 1 84 ? -2.018 -2.961 4.236 1.00 86.25 84 ASN A CA 1
ATOM 652 C C . ASN A 1 84 ? -3.317 -3.784 4.275 1.00 86.25 84 ASN A C 1
ATOM 654 O O . ASN A 1 84 ? -4.220 -3.490 5.067 1.00 86.25 84 ASN A O 1
ATOM 658 N N . LEU A 1 85 ? -3.399 -4.844 3.468 1.00 83.81 85 LEU A N 1
ATOM 659 C CA . LEU A 1 85 ? -4.549 -5.746 3.434 1.00 83.81 85 LEU A CA 1
ATOM 660 C C . LEU A 1 85 ? -4.741 -6.480 4.773 1.00 83.81 85 LEU A C 1
ATOM 662 O O . LEU A 1 85 ? -5.868 -6.590 5.255 1.00 83.81 85 LEU A O 1
ATOM 666 N N . TYR A 1 86 ? -3.652 -6.914 5.412 1.00 84.75 86 TYR A N 1
ATOM 667 C CA . TYR A 1 86 ? -3.666 -7.577 6.716 1.00 84.75 86 TYR A CA 1
ATOM 668 C C . TYR A 1 86 ? -4.189 -6.660 7.827 1.00 84.75 86 TYR A C 1
ATOM 670 O O . TYR A 1 86 ? -5.055 -7.064 8.606 1.00 84.75 86 TYR A O 1
ATOM 678 N N . ILE A 1 87 ? -3.728 -5.404 7.875 1.00 83.31 87 ILE A N 1
ATOM 679 C CA . ILE A 1 87 ? -4.210 -4.412 8.849 1.00 83.31 87 ILE A CA 1
ATOM 680 C C . ILE A 1 87 ? -5.712 -4.172 8.661 1.00 83.31 87 ILE A C 1
ATOM 682 O O . ILE A 1 87 ? -6.462 -4.131 9.642 1.00 83.31 87 ILE A O 1
ATOM 686 N N . ALA A 1 88 ? -6.170 -4.056 7.411 1.00 78.50 88 ALA A N 1
ATOM 687 C CA . ALA A 1 88 ? -7.583 -3.871 7.110 1.00 78.50 88 ALA A CA 1
ATOM 688 C C . ALA A 1 88 ? -8.433 -5.088 7.519 1.00 78.50 88 ALA A C 1
ATOM 690 O O . ALA A 1 88 ? -9.478 -4.921 8.158 1.00 78.50 88 ALA A O 1
ATOM 691 N N . LEU A 1 89 ? -7.959 -6.308 7.238 1.00 81.38 89 LEU A N 1
ATOM 692 C CA . LEU A 1 89 ? -8.608 -7.546 7.679 1.00 81.38 89 LEU A CA 1
ATOM 693 C C . LEU A 1 89 ? -8.689 -7.621 9.206 1.00 81.38 89 LEU A C 1
ATOM 695 O O . LEU A 1 89 ? -9.740 -7.949 9.752 1.00 81.38 89 LEU A O 1
ATOM 699 N N . PHE A 1 90 ? -7.610 -7.273 9.907 1.00 82.00 90 PHE A N 1
ATOM 700 C CA . PHE A 1 90 ? -7.570 -7.288 11.367 1.00 82.00 90 PHE A CA 1
ATOM 701 C C . PHE A 1 90 ? -8.601 -6.327 11.976 1.00 82.00 90 PHE A C 1
ATOM 703 O O . PHE A 1 90 ? -9.319 -6.685 12.915 1.00 82.00 90 PHE A O 1
ATOM 710 N N . GLN A 1 91 ? -8.736 -5.123 11.410 1.00 76.75 91 GLN A N 1
ATOM 711 C CA . GLN A 1 91 ? -9.764 -4.162 11.821 1.00 76.75 91 GLN A CA 1
ATOM 712 C C . GLN A 1 91 ? -11.180 -4.705 11.588 1.00 76.75 91 GLN A C 1
ATOM 714 O O . GLN A 1 91 ? -12.045 -4.568 12.460 1.00 76.75 91 GLN A O 1
ATOM 719 N N . PHE A 1 92 ? -11.408 -5.350 10.442 1.00 75.31 92 PHE A N 1
ATOM 720 C CA . PHE A 1 92 ? -12.691 -5.951 10.085 1.00 75.31 92 PHE A CA 1
ATOM 721 C C . PHE A 1 92 ? -13.057 -7.122 11.006 1.00 7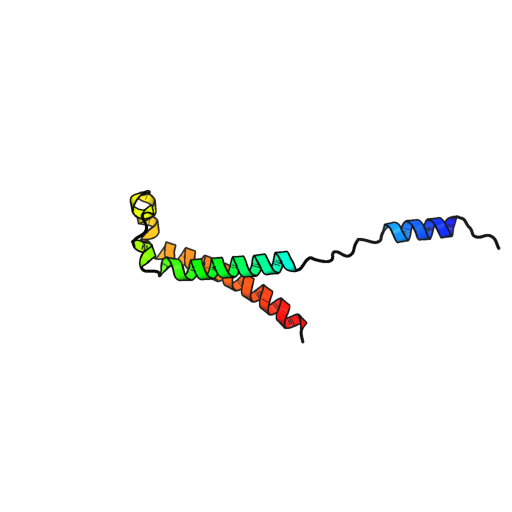5.31 92 PHE A C 1
ATOM 723 O O . PHE A 1 92 ? -14.145 -7.132 11.582 1.00 75.31 92 PHE A O 1
ATOM 730 N N . VAL A 1 93 ? -12.126 -8.051 11.241 1.00 80.44 93 VAL A N 1
ATOM 731 C CA . VAL A 1 93 ? -12.299 -9.181 12.168 1.00 80.44 93 VAL A CA 1
ATOM 732 C C . VAL A 1 93 ? -12.577 -8.680 13.584 1.00 80.44 93 VAL A C 1
ATOM 734 O O . VAL A 1 93 ? -13.489 -9.184 14.240 1.00 80.44 93 VAL A O 1
ATOM 737 N N . ARG A 1 94 ? -11.871 -7.641 14.053 1.00 75.12 94 ARG A N 1
ATOM 738 C CA . ARG A 1 94 ? -12.135 -7.026 15.366 1.00 75.12 94 ARG A CA 1
ATOM 739 C C . ARG A 1 94 ? -13.549 -6.453 15.469 1.00 75.12 94 ARG A C 1
ATOM 741 O O . ARG A 1 94 ? -14.150 -6.496 16.542 1.00 75.12 94 ARG A O 1
ATOM 748 N N . LEU A 1 95 ? -14.083 -5.909 14.376 1.00 70.00 95 LEU A N 1
ATOM 749 C CA . LEU A 1 95 ? -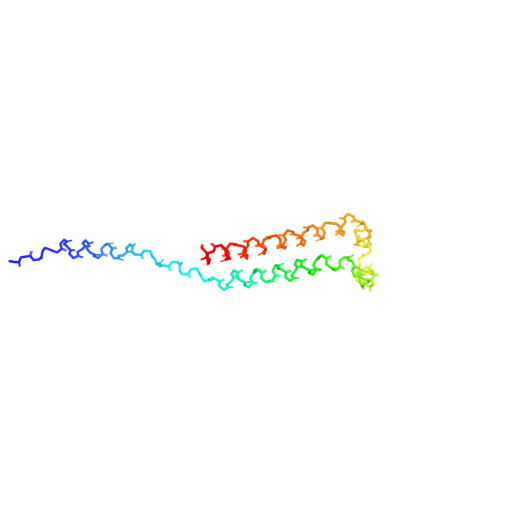15.458 -5.416 14.320 1.00 70.00 95 LEU A CA 1
ATOM 750 C C . LEU A 1 95 ? -16.467 -6.574 14.330 1.00 70.00 95 LEU A C 1
ATOM 752 O O . LEU A 1 95 ? -17.477 -6.501 15.030 1.00 70.00 95 LEU A O 1
ATOM 756 N N . MET A 1 96 ? -16.169 -7.644 13.593 1.00 72.88 96 MET A N 1
ATOM 757 C CA . MET A 1 96 ? -17.010 -8.835 13.465 1.00 72.88 96 MET A CA 1
ATOM 758 C C . MET A 1 96 ? -17.115 -9.603 14.790 1.00 72.88 96 MET A C 1
ATOM 760 O O . MET A 1 96 ? -18.211 -9.980 15.200 1.00 72.88 96 MET A O 1
ATOM 764 N N . ARG A 1 97 ? -16.005 -9.714 15.533 1.00 72.19 97 ARG A N 1
ATOM 765 C CA . ARG A 1 97 ? -15.949 -10.345 16.866 1.00 72.19 97 ARG A CA 1
ATOM 766 C C . ARG A 1 97 ? -16.718 -9.610 17.961 1.00 72.19 97 ARG A C 1
ATOM 768 O O . ARG A 1 97 ? -16.817 -10.127 19.062 1.00 72.19 97 ARG A O 1
ATOM 775 N N . ARG A 1 98 ? -17.219 -8.398 17.704 1.00 62.44 98 ARG A N 1
ATOM 776 C CA . ARG A 1 98 ? -18.031 -7.635 18.667 1.00 62.44 98 ARG A CA 1
ATOM 777 C C . ARG A 1 98 ? -19.536 -7.891 18.509 1.00 62.44 98 ARG A C 1
ATOM 779 O O . ARG A 1 98 ? -20.316 -7.337 19.276 1.00 62.44 98 ARG A O 1
ATOM 786 N N . LYS A 1 99 ? -19.948 -8.659 17.494 1.00 52.59 99 LYS A N 1
ATOM 787 C CA . LYS A 1 99 ? -21.355 -8.997 17.225 1.00 52.59 99 LYS A CA 1
ATOM 788 C C . LYS A 1 99 ? -21.754 -10.427 17.624 1.00 52.59 99 LYS A C 1
ATOM 790 O O . LYS A 1 99 ? -22.888 -10.798 17.345 1.00 52.59 99 LYS A O 1
ATOM 795 N N . TYR A 1 100 ? -20.874 -11.176 18.288 1.00 43.88 100 TYR A N 1
ATOM 796 C CA . TYR A 1 100 ? -21.171 -12.467 18.914 1.00 43.88 100 TYR A CA 1
ATOM 797 C C . TYR A 1 100 ? -20.689 -12.462 20.359 1.00 43.88 100 TYR A C 1
ATOM 799 O O . TYR A 1 100 ? -19.564 -11.954 20.580 1.00 43.88 100 TYR A O 1
#

Sequence (100 aa):
MSLTPESAVAQTVSDTVATPPKRARRWPLLIFTVLTLAIGGFLVVFPWADSWNLNYIQDLIPGARQLWDEPSFRGAITGLGFVNLYIALFQFVRLMRRKY

Radius of gyration: 26.69 Å; Cα contacts (8 Å, |Δi|>4): 43; chains: 1; bounding box: 48×36×80 Å

Foldseek 3Di:
DDPPVVVVVVVVVVVVPPDDPPPPPCVVVVVLLVVLLVQLVCLQVQLVDPCLVVDCVCVVDVVVVVVSPDPVNSVVSNVSSVVSNVVSVVVVVVVVVVVD

Secondary structure (DSSP, 8-state):
----HHHHHHHHHHHHT--------HHHHHHHHHHHHHHHHHHHHGGGSGGGGS-THHHH-HHHHHHHH-HHHHHHHHHHHHHHHHHHHHHHHHHHTT--

Solvent-accessible surface area (backbone atoms only — not comparable to full-atom values): 5730 Å² total; per-residue (Å²): 139,82,84,56,69,64,60,59,50,54,49,55,58,57,60,71,66,61,72,74,82,81,74,72,69,62,59,66,58,50,54,48,34,54,49,38,31,53,51,10,53,46,38,46,47,48,70,72,37,79,62,58,85,69,44,71,62,47,76,73,33,72,74,54,37,64,54,66,68,36,69,64,48,46,50,50,42,30,50,52,11,48,52,30,38,48,54,30,49,51,56,48,49,59,57,56,61,70,77,108